Protein AF-A0AAV5T2A0-F1 (afdb_monomer_lite)

Structure (mmCIF, N/CA/C/O backbone):
data_AF-A0AAV5T2A0-F1
#
_entry.id   AF-A0AAV5T2A0-F1
#
loop_
_atom_site.group_PDB
_atom_site.id
_atom_site.type_symbol
_atom_site.label_atom_id
_atom_site.label_alt_id
_atom_site.label_comp_id
_atom_site.label_asym_id
_atom_site.label_entity_id
_atom_site.label_seq_id
_atom_site.pdbx_PDB_ins_code
_atom_site.Cartn_x
_atom_site.Cartn_y
_atom_site.Cartn_z
_atom_site.occupancy
_atom_site.B_iso_or_equiv
_atom_site.auth_seq_id
_atom_site.auth_comp_id
_atom_site.auth_asym_id
_atom_site.auth_atom_id
_atom_site.pdbx_PDB_model_num
ATOM 1 N N . ARG A 1 1 ? -13.290 -14.971 9.684 1.00 63.28 1 ARG A N 1
ATOM 2 C CA . ARG A 1 1 ? -14.055 -14.615 10.932 1.00 63.28 1 ARG A CA 1
ATOM 3 C C . ARG A 1 1 ? -14.561 -13.155 10.960 1.00 63.28 1 ARG A C 1
ATOM 5 O O . ARG A 1 1 ? -15.690 -12.940 11.384 1.00 63.28 1 ARG A O 1
ATOM 12 N N . CYS A 1 2 ? -13.788 -12.182 10.457 1.00 71.12 2 CYS A N 1
ATOM 13 C CA . CYS A 1 2 ? -14.145 -10.752 10.415 1.00 71.12 2 CYS A CA 1
ATOM 14 C C . CYS A 1 2 ? -15.453 -10.436 9.672 1.00 71.12 2 CYS A C 1
ATOM 16 O O . CYS A 1 2 ? -16.306 -9.746 10.216 1.00 71.12 2 CYS A O 1
ATOM 18 N N . LEU A 1 3 ? -15.672 -11.032 8.495 1.00 68.56 3 LEU A N 1
ATOM 19 C CA . LEU A 1 3 ? -16.930 -10.904 7.742 1.00 68.56 3 LEU A CA 1
ATOM 20 C C . LEU A 1 3 ? -18.170 -11.372 8.524 1.00 68.56 3 LEU A C 1
ATOM 22 O O . LEU A 1 3 ? -19.243 -10.811 8.360 1.00 68.56 3 LEU A O 1
ATOM 26 N N . LYS A 1 4 ? -18.022 -12.382 9.396 1.00 67.88 4 LYS A N 1
ATOM 27 C CA . LYS A 1 4 ? -19.112 -12.883 10.255 1.00 67.88 4 LYS A CA 1
ATOM 28 C C . LYS A 1 4 ? -19.265 -12.063 11.540 1.00 67.88 4 LYS A C 1
ATOM 30 O O . LYS A 1 4 ? -20.368 -11.953 12.063 1.00 67.88 4 LYS A O 1
ATOM 35 N N . ALA A 1 5 ? -18.166 -11.520 12.068 1.00 63.09 5 ALA A N 1
ATOM 36 C CA . ALA A 1 5 ? -18.168 -10.659 13.253 1.00 63.09 5 ALA A CA 1
ATOM 37 C C . ALA A 1 5 ? -18.774 -9.275 12.950 1.00 63.09 5 ALA A C 1
ATOM 39 O O . ALA A 1 5 ? -19.475 -8.697 13.782 1.00 63.09 5 ALA A O 1
ATOM 40 N N . PHE A 1 6 ? -18.568 -8.778 11.729 1.00 67.44 6 PHE A N 1
ATOM 41 C CA . PHE A 1 6 ? -18.987 -7.457 11.275 1.00 67.44 6 PHE A CA 1
ATOM 42 C C . PHE A 1 6 ? -19.915 -7.544 10.058 1.00 67.44 6 PHE A C 1
ATOM 44 O O . PHE A 1 6 ? -19.643 -6.959 9.015 1.00 67.44 6 PHE A O 1
ATOM 51 N N . ASP A 1 7 ? -21.062 -8.209 10.226 1.00 61.12 7 ASP A N 1
ATOM 52 C CA . ASP A 1 7 ? -22.170 -8.239 9.244 1.00 61.12 7 ASP A CA 1
ATOM 53 C C . ASP A 1 7 ? -22.645 -6.825 8.825 1.00 61.12 7 ASP A C 1
ATOM 55 O O . ASP A 1 7 ? -23.331 -6.643 7.824 1.00 61.12 7 ASP A O 1
ATOM 59 N N . MET A 1 8 ? -22.282 -5.798 9.606 1.00 61.59 8 MET A N 1
ATOM 60 C CA . MET A 1 8 ? -22.472 -4.383 9.298 1.00 61.59 8 MET A CA 1
ATOM 61 C C . MET A 1 8 ? -21.199 -3.623 9.687 1.00 61.59 8 MET A C 1
ATOM 63 O O . MET A 1 8 ? -20.799 -3.670 10.853 1.00 61.59 8 MET A O 1
ATOM 67 N N . LYS A 1 9 ? -20.592 -2.883 8.746 1.00 63.84 9 LYS A N 1
ATOM 68 C CA . LYS A 1 9 ? -19.383 -2.057 8.980 1.00 63.84 9 LYS A CA 1
ATOM 69 C C . LYS A 1 9 ? -19.505 -1.119 10.189 1.00 63.84 9 LYS A C 1
ATOM 71 O O . LYS A 1 9 ? -18.513 -0.807 10.834 1.00 63.84 9 LYS A O 1
ATOM 76 N N . GLU A 1 10 ? -20.721 -0.700 10.527 1.00 69.94 10 GLU A N 1
ATOM 77 C CA . GLU A 1 10 ? -21.036 0.153 11.681 1.00 69.94 10 GLU A CA 1
ATOM 78 C C . GLU A 1 10 ? -20.643 -0.486 13.024 1.00 69.94 10 GLU A C 1
ATOM 80 O O . GLU A 1 10 ? -20.249 0.215 13.956 1.00 69.94 10 GLU A O 1
ATOM 85 N N . LYS A 1 11 ? -20.657 -1.824 13.112 1.00 76.00 11 LYS A N 1
ATOM 86 C CA . LYS A 1 11 ? -20.270 -2.563 14.323 1.00 76.00 11 LYS A CA 1
ATOM 87 C C . LYS A 1 11 ? -18.775 -2.474 14.632 1.00 76.00 11 LYS A C 1
ATOM 89 O O . LYS A 1 11 ? -18.401 -2.692 15.783 1.00 76.00 11 LYS A O 1
ATOM 94 N N . CYS A 1 12 ? -17.936 -2.117 13.655 1.00 76.81 12 CYS A N 1
ATOM 95 C CA . CYS A 1 12 ? -16.495 -1.927 13.847 1.00 76.81 12 CYS A CA 1
ATOM 96 C C . CYS A 1 12 ? -16.163 -0.829 14.863 1.00 76.81 12 CYS A C 1
ATOM 98 O O . CYS A 1 12 ? -15.121 -0.884 15.509 1.00 76.81 12 CYS A O 1
ATOM 100 N N . TRP A 1 13 ? -17.058 0.145 15.040 1.00 78.00 13 TRP A N 1
ATOM 101 C CA . TRP A 1 13 ? -16.818 1.330 15.867 1.00 78.00 13 TRP A CA 1
ATOM 102 C C . TRP A 1 13 ? -17.483 1.260 17.249 1.00 78.00 13 TRP A C 1
ATOM 104 O O . TRP A 1 13 ? -17.391 2.207 18.031 1.00 78.00 13 TRP A O 1
ATOM 114 N N . LEU A 1 14 ? -18.130 0.137 17.581 1.00 82.44 14 LEU A N 1
ATOM 115 C CA . LEU A 1 14 ? -18.684 -0.098 18.914 1.00 82.44 14 LEU A CA 1
ATOM 116 C C . LEU A 1 14 ? -17.559 -0.393 19.915 1.00 82.44 14 LEU A C 1
ATOM 118 O O . LEU A 1 14 ? -16.647 -1.171 19.638 1.00 82.44 14 LEU A O 1
ATOM 122 N N . LEU A 1 15 ? -17.637 0.205 21.109 1.00 77.38 15 LEU A N 1
ATOM 123 C CA . LEU A 1 15 ? -16.607 0.078 22.150 1.00 77.38 15 LEU A CA 1
ATOM 124 C C . LEU A 1 15 ? -16.329 -1.379 22.549 1.00 77.38 15 LEU A C 1
ATOM 126 O O . LEU A 1 15 ? -15.177 -1.729 22.807 1.00 77.38 15 LEU A O 1
ATOM 130 N N . GLU A 1 16 ? -17.362 -2.218 22.560 1.00 82.44 16 GLU A N 1
ATOM 131 C CA . GLU A 1 16 ? -17.276 -3.659 22.823 1.00 82.44 16 GLU A CA 1
ATOM 132 C C . GLU A 1 16 ? -16.479 -4.433 21.761 1.00 82.44 16 GLU A C 1
ATOM 134 O O . GLU A 1 16 ? -15.820 -5.416 22.092 1.00 82.44 16 GLU A O 1
ATOM 139 N N . ASN A 1 17 ? -16.433 -3.932 20.522 1.00 74.00 17 ASN A N 1
ATOM 140 C CA . ASN A 1 17 ? -15.745 -4.567 19.396 1.00 74.00 17 ASN A CA 1
ATOM 141 C C . ASN A 1 17 ? -14.346 -3.993 19.136 1.00 74.00 17 ASN A C 1
ATOM 143 O O . ASN A 1 17 ? -13.678 -4.399 18.188 1.00 74.00 17 ASN A O 1
ATOM 147 N N . ARG A 1 18 ? -13.857 -3.076 19.986 1.00 75.38 18 ARG A N 1
ATOM 148 C CA . ARG A 1 18 ? -12.572 -2.375 19.799 1.00 75.38 18 ARG A CA 1
ATOM 149 C C . ARG A 1 18 ? -11.383 -3.323 19.590 1.00 75.38 18 ARG A C 1
ATOM 151 O O . ARG A 1 18 ? -10.478 -3.003 18.828 1.00 75.38 18 ARG A O 1
ATOM 158 N N . LYS A 1 19 ? -11.357 -4.471 20.276 1.00 74.38 19 LYS A N 1
ATOM 159 C CA . LYS A 1 19 ? -10.283 -5.469 20.112 1.00 74.38 19 LYS A CA 1
ATOM 160 C C . LYS A 1 19 ? -10.355 -6.160 18.750 1.00 74.38 19 LYS A C 1
ATOM 162 O O . LYS A 1 19 ? -9.338 -6.288 18.086 1.00 74.38 19 LYS A O 1
ATOM 167 N N . GLU A 1 20 ? -11.554 -6.540 18.327 1.00 72.75 20 GLU A N 1
ATOM 168 C CA . GLU A 1 20 ? -11.795 -7.244 17.064 1.00 72.75 20 GLU A CA 1
ATOM 169 C C . GLU A 1 20 ? -11.632 -6.305 15.853 1.00 72.75 20 GLU A C 1
ATOM 171 O O . GLU A 1 20 ? -11.133 -6.718 14.814 1.00 72.75 20 GLU A O 1
ATOM 176 N N . MET A 1 21 ? -11.911 -5.004 16.015 1.00 73.38 21 MET A N 1
ATOM 177 C CA . MET A 1 21 ? -11.602 -3.957 15.028 1.00 73.38 21 MET A CA 1
ATOM 178 C C . MET A 1 21 ? -10.105 -3.911 14.676 1.00 73.38 21 MET A C 1
ATOM 180 O O . MET A 1 21 ? -9.751 -3.795 13.506 1.00 73.38 21 MET A O 1
ATOM 184 N N . LEU A 1 22 ? -9.215 -4.036 15.671 1.00 69.81 22 LEU A N 1
ATOM 185 C CA . LEU A 1 22 ? -7.760 -4.038 15.450 1.00 69.81 22 LEU A CA 1
ATOM 186 C C . LEU A 1 22 ? -7.282 -5.281 14.681 1.00 69.81 22 LEU A C 1
ATOM 188 O O . LEU A 1 22 ? -6.238 -5.237 14.024 1.00 69.81 22 LEU A O 1
ATOM 192 N N . GLU A 1 23 ? -8.050 -6.370 14.742 1.00 74.56 23 GLU A N 1
ATOM 193 C CA . GLU A 1 23 ? -7.794 -7.621 14.026 1.00 74.56 23 GLU A CA 1
ATOM 194 C C . GLU A 1 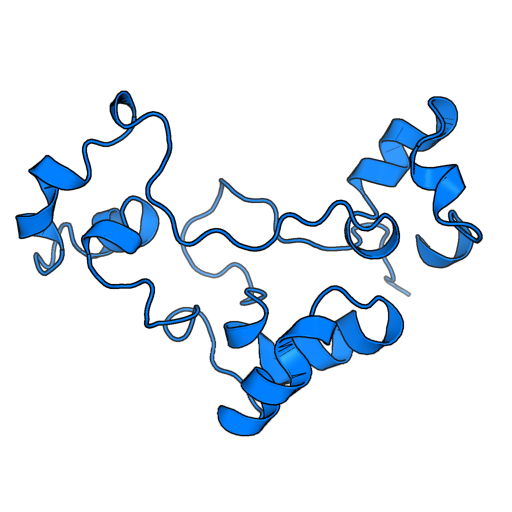23 ? -8.486 -7.686 12.654 1.00 74.56 23 GLU A C 1
ATOM 196 O O . GLU A 1 23 ? -8.162 -8.575 11.875 1.00 74.56 23 GLU A O 1
ATOM 201 N N . CYS A 1 24 ? -9.403 -6.771 12.327 1.00 78.75 24 CYS A N 1
ATOM 202 C CA . CYS A 1 24 ? -10.248 -6.819 11.126 1.00 78.75 24 CYS A CA 1
ATOM 203 C C . CYS A 1 24 ? -10.142 -5.535 10.288 1.00 78.75 24 CYS A C 1
ATOM 205 O O . CYS A 1 24 ? -11.148 -4.940 9.897 1.00 78.75 24 CYS A O 1
ATOM 207 N N . GLN A 1 25 ? -8.913 -5.076 10.049 1.00 78.56 25 GLN A N 1
ATOM 208 C CA . GLN A 1 25 ? -8.633 -3.754 9.483 1.00 78.56 25 GLN A CA 1
ATOM 209 C C . GLN A 1 25 ? -9.172 -3.572 8.057 1.00 78.56 25 GLN A C 1
ATOM 211 O O . GLN A 1 25 ? -9.609 -2.475 7.702 1.00 78.56 25 GLN A O 1
ATOM 216 N N . VAL A 1 26 ? -9.185 -4.637 7.247 1.00 75.81 26 VAL A N 1
ATOM 217 C CA . VAL A 1 26 ? -9.725 -4.612 5.880 1.00 75.81 26 VAL A CA 1
ATOM 218 C C . VAL A 1 26 ? -11.242 -4.534 5.946 1.00 75.81 26 VAL A C 1
ATOM 220 O O . VAL A 1 26 ? -11.849 -3.632 5.367 1.00 75.81 26 VAL A O 1
ATOM 223 N N . THR A 1 27 ? -11.848 -5.448 6.709 1.00 79.38 27 THR A N 1
ATOM 224 C CA . THR A 1 27 ? -13.302 -5.509 6.903 1.00 79.38 27 THR A CA 1
ATOM 225 C C . THR A 1 27 ? -13.847 -4.186 7.456 1.00 79.38 27 THR A C 1
ATOM 227 O O . THR A 1 27 ? -14.856 -3.668 6.971 1.00 79.38 27 THR A O 1
ATOM 230 N N . CYS A 1 28 ? -13.145 -3.592 8.420 1.00 78.19 28 CYS A N 1
ATOM 231 C CA . CYS A 1 28 ? -13.531 -2.343 9.066 1.00 78.19 28 CYS A CA 1
ATOM 232 C C . CYS A 1 28 ? -13.108 -1.078 8.310 1.00 78.19 28 CYS A C 1
ATOM 234 O O . CYS A 1 28 ? -13.454 0.024 8.735 1.00 78.19 28 CYS A O 1
ATOM 236 N N . GLY A 1 29 ? -12.402 -1.208 7.180 1.00 75.75 29 GLY A N 1
ATOM 237 C CA . GLY A 1 29 ? -11.960 -0.068 6.375 1.00 75.75 29 GLY A CA 1
ATOM 238 C C . GLY A 1 29 ? -10.998 0.863 7.115 1.00 75.75 29 GLY A C 1
ATOM 239 O O . GLY A 1 29 ? -10.945 2.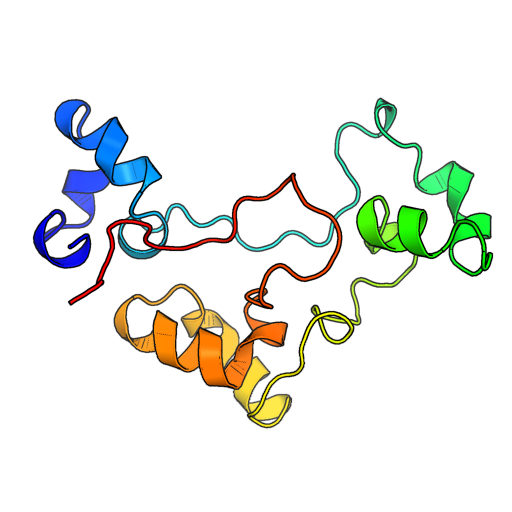049 6.807 1.00 75.75 29 GLY A O 1
ATOM 240 N N . THR A 1 30 ? -10.265 0.340 8.098 1.00 74.94 30 THR A N 1
ATOM 241 C CA . THR A 1 30 ? -9.280 1.091 8.890 1.00 74.94 30 THR A CA 1
ATOM 242 C C . THR A 1 30 ? -7.866 0.920 8.354 1.00 74.94 30 THR A C 1
ATOM 244 O O . THR A 1 30 ? -6.911 1.333 9.003 1.00 74.94 30 THR A O 1
ATOM 247 N N . CYS A 1 31 ? -7.715 0.269 7.200 1.00 68.50 31 CYS A N 1
ATOM 248 C CA . CYS A 1 31 ? -6.442 0.218 6.510 1.00 68.50 31 CYS A CA 1
ATOM 249 C C . CYS A 1 31 ? -6.051 1.618 6.051 1.00 68.50 31 CYS A C 1
ATOM 251 O O . CYS A 1 31 ? -6.726 2.209 5.204 1.00 68.50 31 CYS A O 1
ATOM 253 N N . ASP A 1 32 ? -4.930 2.110 6.569 1.00 59.28 32 ASP A N 1
ATOM 254 C CA . ASP A 1 32 ? -4.292 3.289 6.009 1.00 59.28 32 ASP A CA 1
ATOM 255 C C . ASP A 1 32 ? -3.912 3.016 4.551 1.00 59.28 32 ASP A C 1
ATOM 257 O O . ASP A 1 32 ? -3.436 1.933 4.187 1.00 59.28 32 ASP A O 1
ATOM 261 N N . ASN A 1 33 ? -4.131 4.014 3.695 1.00 50.22 33 ASN A N 1
ATOM 262 C CA . ASN A 1 33 ? -3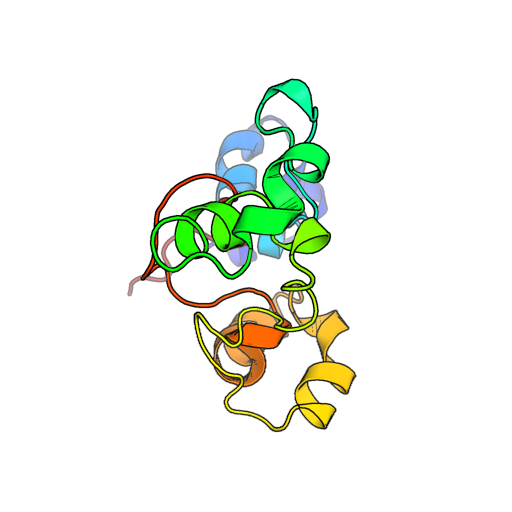.559 3.984 2.361 1.00 50.22 33 ASN A CA 1
ATOM 263 C C . ASN A 1 33 ? -2.043 4.064 2.539 1.00 50.22 33 ASN A C 1
ATOM 265 O O . ASN A 1 33 ? -1.559 4.979 3.207 1.00 50.22 33 ASN A O 1
ATOM 269 N N . PHE A 1 34 ? -1.304 3.104 1.985 1.00 50.75 34 PHE A N 1
ATOM 270 C CA . PHE A 1 34 ? 0.150 3.125 2.057 1.00 50.75 34 PHE A CA 1
ATOM 271 C C . PHE A 1 34 ? 0.667 4.504 1.652 1.00 50.75 34 PHE A C 1
ATOM 273 O O . PHE A 1 34 ? 0.371 5.020 0.572 1.00 50.75 34 PHE A O 1
ATOM 280 N N . SER A 1 35 ? 1.428 5.092 2.561 1.00 50.88 35 SER A N 1
ATOM 281 C CA . SER A 1 35 ? 2.037 6.387 2.380 1.00 50.88 35 SER A CA 1
ATOM 282 C C . SER A 1 35 ? 3.524 6.151 2.170 1.00 50.88 35 SER A C 1
ATOM 284 O O . SER A 1 35 ? 4.252 5.908 3.132 1.00 50.88 35 SER A O 1
ATOM 286 N N . CYS A 1 36 ? 3.980 6.172 0.912 1.00 58.66 36 CYS A N 1
ATOM 287 C CA . CYS A 1 36 ? 5.411 6.238 0.620 1.00 58.66 36 CYS A CA 1
ATOM 288 C C . CYS A 1 36 ? 5.909 7.635 0.983 1.00 58.66 36 CYS A C 1
ATOM 290 O O . CYS A 1 36 ? 5.988 8.539 0.152 1.00 58.66 36 CYS A O 1
ATOM 292 N N . GLN A 1 37 ? 6.148 7.826 2.270 1.00 64.62 37 GLN A N 1
ATOM 293 C CA . GLN A 1 37 ? 6.634 9.057 2.855 1.00 64.62 37 GLN A CA 1
ATOM 294 C C . GLN A 1 37 ? 7.846 8.727 3.716 1.00 64.62 37 GLN A C 1
ATOM 296 O O . GLN A 1 37 ? 8.021 7.605 4.194 1.00 64.62 37 GLN A O 1
ATOM 301 N N . ASN A 1 38 ? 8.701 9.721 3.910 1.00 65.88 38 ASN A N 1
ATOM 302 C CA . ASN A 1 38 ? 9.704 9.642 4.958 1.00 65.88 38 ASN A CA 1
ATOM 303 C C . ASN A 1 38 ? 9.010 9.584 6.336 1.00 65.88 38 ASN A C 1
ATOM 305 O O . ASN A 1 38 ? 7.888 10.080 6.477 1.00 65.88 38 ASN A O 1
ATOM 309 N N . PRO A 1 39 ? 9.663 9.023 7.365 1.00 65.06 39 PRO A N 1
ATOM 310 C CA . PRO A 1 39 ? 9.178 9.050 8.729 1.00 65.06 39 PRO A CA 1
ATOM 311 C C . PRO A 1 39 ? 8.943 10.495 9.158 1.00 65.06 39 PRO A C 1
ATOM 313 O O . PRO A 1 39 ? 9.790 11.370 8.975 1.00 65.06 39 PRO A O 1
ATOM 316 N N . PHE A 1 40 ? 7.779 10.719 9.753 1.00 54.69 40 PHE A N 1
ATOM 317 C CA . PHE A 1 40 ? 7.416 11.980 10.370 1.00 54.69 40 PHE A CA 1
ATOM 318 C C . PHE A 1 40 ? 7.205 11.747 11.870 1.00 54.69 40 PHE A C 1
ATOM 320 O O . PHE A 1 40 ? 6.521 10.787 12.237 1.00 54.69 40 PHE A O 1
ATOM 327 N N . PRO A 1 41 ? 7.735 12.609 12.751 1.00 56.88 41 PRO A N 1
ATOM 328 C CA . PRO A 1 41 ? 8.518 13.820 12.461 1.00 56.88 41 PRO A CA 1
ATOM 329 C C . PRO A 1 41 ? 9.969 13.559 11.983 1.00 56.88 41 PRO A C 1
ATOM 331 O O . PRO A 1 41 ? 10.587 12.560 12.347 1.00 56.88 41 PRO A O 1
ATOM 334 N N . GLU A 1 42 ? 10.536 14.483 11.187 1.00 59.38 42 GLU A N 1
ATOM 335 C CA . GLU A 1 42 ? 11.889 14.379 10.576 1.00 59.38 42 GLU A CA 1
ATOM 336 C C . GLU A 1 42 ? 13.050 14.283 11.584 1.00 59.38 42 GLU A C 1
ATOM 338 O O . GLU A 1 42 ? 14.182 13.960 11.226 1.00 59.38 42 GLU A O 1
ATOM 343 N N . ASN A 1 43 ? 12.803 14.560 12.863 1.00 62.09 43 ASN A N 1
ATOM 344 C CA . ASN A 1 43 ? 13.817 14.450 13.909 1.00 62.09 43 ASN A CA 1
ATOM 345 C C . ASN A 1 43 ? 14.135 12.993 14.298 1.00 62.09 43 ASN A C 1
ATOM 347 O O . ASN A 1 43 ? 15.088 12.776 15.042 1.00 62.09 43 ASN A O 1
ATOM 351 N N . VAL A 1 44 ? 13.368 12.008 13.811 1.00 73.88 44 VAL A N 1
ATOM 352 C CA . VAL A 1 44 ? 13.678 10.577 13.981 1.00 73.88 44 VAL A CA 1
ATOM 353 C C . VAL A 1 44 ? 14.760 10.135 12.990 1.00 73.88 44 VAL A C 1
ATOM 355 O O . VAL A 1 44 ? 15.707 9.455 13.377 1.00 73.88 44 VAL A O 1
ATOM 358 N N . VAL A 1 45 ? 14.648 10.552 11.724 1.00 79.06 45 VAL A N 1
ATOM 359 C CA . VAL A 1 45 ? 15.657 10.354 10.673 1.00 79.06 45 VAL A CA 1
ATOM 360 C C . VAL A 1 45 ? 15.618 11.563 9.743 1.00 79.06 45 VAL A C 1
ATOM 362 O O . VAL A 1 45 ? 14.624 11.790 9.055 1.00 79.06 45 VAL A O 1
ATOM 365 N N . ASN A 1 46 ? 16.715 12.323 9.687 1.00 87.38 46 ASN A N 1
ATOM 366 C CA . ASN A 1 46 ? 16.825 13.480 8.801 1.00 87.38 46 ASN A CA 1
ATOM 367 C C . ASN A 1 46 ? 17.144 13.018 7.372 1.00 87.38 46 ASN A C 1
ATOM 369 O O . ASN A 1 46 ? 18.291 13.050 6.919 1.00 87.38 46 ASN A O 1
ATOM 373 N N . CYS A 1 47 ? 16.109 12.546 6.678 1.00 86.00 47 CYS A N 1
ATOM 374 C CA . CYS A 1 47 ? 16.224 11.992 5.335 1.00 86.00 47 CYS A CA 1
ATOM 375 C C . CYS A 1 47 ? 16.844 12.978 4.344 1.00 86.00 47 CYS A C 1
ATOM 377 O O . CYS A 1 47 ? 17.695 12.584 3.551 1.00 86.00 47 CYS A O 1
ATOM 379 N N . THR A 1 48 ? 16.500 14.264 4.447 1.00 89.00 48 THR A N 1
ATOM 380 C CA . THR A 1 48 ? 17.048 15.342 3.612 1.00 89.00 48 THR A CA 1
ATOM 381 C C . THR A 1 48 ? 18.572 15.427 3.706 1.00 89.00 48 THR A C 1
ATOM 383 O O . THR A 1 48 ? 19.250 15.536 2.689 1.00 89.00 48 THR A O 1
ATOM 386 N N . SER A 1 49 ? 19.137 15.314 4.911 1.00 89.81 49 SER A N 1
ATOM 387 C CA . SER A 1 49 ? 20.593 15.383 5.109 1.00 89.81 49 SER A CA 1
ATOM 388 C C . SER A 1 49 ? 21.313 14.106 4.670 1.00 89.81 49 SER A C 1
ATOM 390 O O . SER A 1 49 ? 22.483 14.146 4.298 1.00 89.81 49 SER A O 1
ATOM 392 N N . LEU A 1 50 ? 20.617 12.969 4.708 1.00 91.31 50 LEU A N 1
ATOM 393 C CA . LEU A 1 50 ? 21.163 11.665 4.340 1.00 91.31 50 LEU A CA 1
ATOM 394 C C . LEU A 1 50 ? 20.974 11.318 2.856 1.00 91.31 50 LEU A C 1
ATOM 396 O O . LEU A 1 50 ? 21.442 10.270 2.428 1.00 91.31 50 LEU A O 1
ATOM 400 N N . GLN A 1 51 ? 20.356 12.183 2.048 1.00 91.75 51 GLN A N 1
ATOM 401 C CA . GLN A 1 51 ? 20.106 11.938 0.622 1.00 91.75 51 GLN A CA 1
ATOM 402 C C . GLN A 1 51 ? 21.327 11.429 -0.182 1.00 91.75 51 GLN A C 1
ATOM 404 O O . GLN A 1 51 ? 21.151 10.518 -0.990 1.00 91.75 51 GLN A O 1
ATOM 409 N N . PRO A 1 52 ? 22.574 11.903 0.030 1.00 94.00 52 PRO A N 1
ATOM 410 C CA . PRO A 1 52 ? 23.735 11.364 -0.690 1.00 94.00 52 PRO A CA 1
ATOM 411 C C . PRO A 1 52 ? 24.007 9.874 -0.425 1.00 94.00 52 PRO A C 1
ATOM 413 O O . PRO A 1 52 ? 24.705 9.226 -1.194 1.00 94.00 52 PRO A O 1
ATOM 416 N N . GLN A 1 53 ? 23.455 9.324 0.658 1.00 93.12 53 GLN A N 1
ATOM 417 C CA . GLN A 1 53 ? 23.634 7.935 1.078 1.00 93.12 53 GLN A CA 1
ATOM 418 C C . GLN A 1 53 ? 22.664 6.966 0.380 1.00 93.12 53 GLN A C 1
ATOM 420 O O . GLN A 1 53 ? 22.738 5.757 0.587 1.00 93.12 53 GLN A O 1
ATOM 425 N N . CYS A 1 54 ? 21.746 7.469 -0.453 1.00 87.00 54 CYS A N 1
ATOM 426 C CA . CYS A 1 54 ? 20.745 6.653 -1.146 1.00 87.00 54 CYS A CA 1
ATOM 427 C C . CYS A 1 54 ? 21.344 5.605 -2.104 1.00 87.00 54 CYS A C 1
ATOM 429 O O . CYS A 1 54 ? 20.702 4.579 -2.352 1.00 87.00 54 CYS A O 1
ATOM 431 N N . ASP A 1 55 ? 22.554 5.852 -2.616 1.00 85.44 55 ASP A N 1
ATOM 432 C CA . ASP A 1 55 ? 23.292 4.952 -3.514 1.00 85.44 55 ASP A CA 1
ATOM 433 C C . ASP A 1 55 ? 24.560 4.366 -2.866 1.00 85.44 55 ASP A C 1
ATOM 435 O O . ASP A 1 55 ? 25.272 3.580 -3.492 1.00 85.44 55 ASP A O 1
ATOM 439 N N . ASP A 1 56 ? 24.839 4.705 -1.602 1.00 90.25 56 ASP A N 1
ATOM 440 C CA . ASP A 1 56 ? 25.970 4.134 -0.872 1.00 90.25 56 ASP A CA 1
ATOM 441 C C . ASP A 1 56 ? 25.712 2.638 -0.591 1.00 90.25 56 ASP A C 1
ATOM 443 O O . ASP A 1 56 ? 24.662 2.287 -0.049 1.00 90.25 56 ASP A O 1
ATOM 447 N N . PRO A 1 57 ? 26.624 1.709 -0.916 1.00 83.56 57 PRO A N 1
ATOM 448 C CA . PRO A 1 57 ? 26.383 0.278 -0.714 1.00 83.56 57 PRO A CA 1
ATOM 449 C C . PRO A 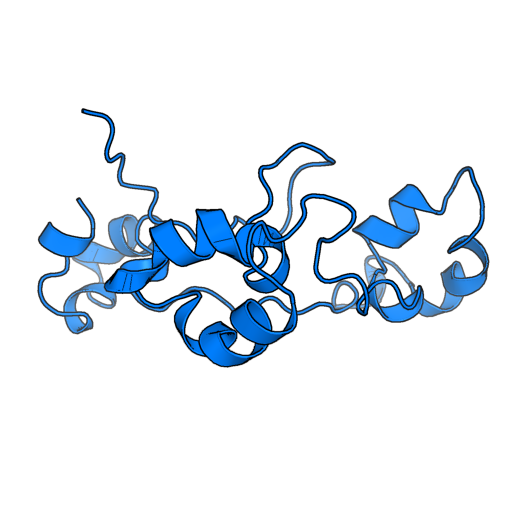1 57 ? 26.154 -0.123 0.749 1.00 83.56 57 PRO A C 1
ATOM 451 O O . PRO A 1 57 ? 25.453 -1.097 1.013 1.00 83.56 57 PRO A O 1
ATOM 454 N N . SER A 1 58 ? 26.721 0.626 1.695 1.00 88.12 58 SER A N 1
ATOM 455 C CA . SER A 1 58 ? 26.622 0.357 3.132 1.00 88.12 58 SER A CA 1
ATOM 456 C C . SER A 1 58 ? 25.360 0.966 3.743 1.00 88.12 58 SER A C 1
ATOM 458 O O . SER A 1 58 ? 24.862 0.463 4.748 1.00 88.12 58 SER A O 1
ATOM 460 N N . PHE A 1 59 ? 24.834 2.039 3.146 1.00 82.06 59 PHE A N 1
ATOM 461 C CA . PHE A 1 59 ? 23.705 2.802 3.685 1.00 82.06 59 PHE A CA 1
ATOM 462 C C . PHE A 1 59 ? 22.418 2.725 2.861 1.00 82.06 59 PHE A C 1
ATOM 464 O O . PHE A 1 59 ? 21.339 2.991 3.387 1.00 82.06 59 PHE A O 1
ATOM 471 N N . SER A 1 60 ? 22.491 2.341 1.591 1.00 78.00 60 SER A N 1
ATOM 472 C CA . SER A 1 60 ? 21.352 2.349 0.669 1.00 78.00 60 SER A CA 1
ATOM 473 C C . SER A 1 60 ? 20.197 1.477 1.154 1.00 78.00 60 SER A C 1
ATOM 475 O O . SER A 1 60 ? 19.046 1.818 0.905 1.00 78.00 60 SER A O 1
ATOM 477 N N . GLN A 1 61 ? 20.463 0.388 1.883 1.00 72.69 61 GLN A N 1
ATOM 478 C CA . GLN A 1 61 ? 19.407 -0.418 2.498 1.00 72.69 61 GLN A CA 1
ATOM 479 C C . GLN A 1 61 ? 18.681 0.343 3.617 1.00 72.69 61 GLN A C 1
ATOM 481 O O . GLN A 1 61 ? 17.458 0.448 3.586 1.00 72.69 61 GLN A O 1
ATOM 486 N N . PHE A 1 62 ? 19.424 0.950 4.545 1.00 81.12 62 PHE A N 1
ATOM 487 C CA . PHE A 1 62 ? 18.851 1.801 5.591 1.00 81.12 62 PHE A CA 1
ATOM 488 C C . PHE A 1 62 ? 18.046 2.961 4.990 1.00 81.12 62 PHE A C 1
ATOM 490 O O . PHE A 1 62 ? 16.926 3.246 5.410 1.00 81.12 62 PHE A O 1
ATOM 497 N N . MET A 1 63 ? 18.597 3.599 3.960 1.00 84.44 63 MET A N 1
ATOM 498 C CA . MET A 1 63 ? 17.967 4.717 3.271 1.00 84.44 63 MET A CA 1
ATOM 499 C C . MET A 1 63 ? 16.702 4.309 2.509 1.00 84.44 63 MET A C 1
ATOM 501 O O . MET A 1 63 ? 15.744 5.074 2.479 1.00 84.44 63 MET A O 1
ATOM 505 N N . LYS A 1 64 ? 16.646 3.096 1.951 1.00 72.56 64 LYS A N 1
ATOM 506 C CA . LYS A 1 64 ? 15.420 2.540 1.354 1.00 72.56 64 LYS A CA 1
ATOM 507 C C . LYS A 1 64 ? 14.331 2.318 2.399 1.00 72.56 64 LYS A C 1
ATOM 509 O O . LYS A 1 64 ? 13.185 2.670 2.156 1.00 72.56 64 LYS A O 1
ATOM 514 N N . GLU A 1 65 ? 14.685 1.764 3.555 1.00 71.75 65 GLU A N 1
ATOM 515 C CA . GLU A 1 65 ? 13.722 1.451 4.616 1.00 71.75 65 GLU A CA 1
ATOM 516 C C . GLU A 1 65 ? 13.205 2.704 5.329 1.00 71.75 65 GLU A C 1
ATOM 518 O O . GLU A 1 65 ? 12.033 2.778 5.698 1.00 71.75 65 GLU A O 1
ATOM 523 N N . LYS A 1 66 ? 14.083 3.684 5.564 1.00 75.06 66 LYS A N 1
ATOM 524 C CA . LYS A 1 66 ? 13.769 4.862 6.379 1.00 75.06 66 LYS A CA 1
ATOM 525 C C . LYS A 1 66 ? 13.553 6.130 5.579 1.00 75.06 66 LYS A C 1
ATOM 527 O O . LYS A 1 66 ? 12.992 7.050 6.136 1.00 75.06 66 LYS A O 1
ATOM 532 N N . CYS A 1 67 ? 13.969 6.222 4.323 1.00 83.19 67 CYS A N 1
ATOM 533 C CA . CYS A 1 67 ? 13.848 7.445 3.527 1.00 83.19 67 CYS A CA 1
ATOM 534 C C . CYS A 1 67 ? 13.442 7.166 2.066 1.00 83.19 67 CYS A C 1
ATOM 536 O O . CYS A 1 67 ? 14.059 7.714 1.142 1.00 83.19 67 CYS A O 1
ATOM 538 N N . PRO A 1 68 ? 12.420 6.319 1.818 1.00 75.00 68 PRO A N 1
ATOM 539 C CA . PRO A 1 68 ? 12.087 5.866 0.467 1.00 75.00 68 PRO A CA 1
ATOM 540 C C . PRO A 1 68 ? 11.686 7.024 -0.455 1.00 75.00 68 PRO A C 1
ATOM 542 O O . PRO A 1 68 ? 12.020 7.005 -1.641 1.00 75.00 68 PRO A O 1
ATOM 545 N N . TYR A 1 69 ? 11.046 8.065 0.090 1.00 77.31 69 TYR A N 1
ATOM 546 C CA . TYR A 1 69 ? 10.668 9.258 -0.665 1.00 77.31 69 TYR A CA 1
ATOM 547 C C . TYR A 1 69 ? 11.884 10.100 -1.050 1.00 77.31 69 TYR A C 1
ATOM 549 O O . TYR A 1 69 ? 12.071 10.392 -2.230 1.00 77.31 69 TYR A O 1
ATOM 557 N N . THR A 1 70 ? 12.762 10.431 -0.094 1.00 84.38 70 THR A N 1
ATOM 558 C CA . THR A 1 70 ? 13.978 11.212 -0.396 1.00 84.38 70 THR A CA 1
ATOM 559 C C . THR A 1 70 ? 14.898 10.505 -1.388 1.00 84.38 70 THR A C 1
ATOM 561 O O . THR A 1 70 ? 15.522 11.162 -2.216 1.00 84.38 70 THR A O 1
ATOM 564 N N . CYS A 1 71 ? 14.966 9.175 -1.343 1.00 82.25 71 CYS A N 1
ATOM 565 C CA . CYS A 1 71 ? 15.795 8.404 -2.266 1.00 82.25 71 CYS A CA 1
ATOM 566 C C . CYS A 1 71 ? 15.152 8.131 -3.629 1.00 82.25 71 CYS A C 1
ATOM 568 O O . CYS A 1 71 ? 15.718 7.366 -4.410 1.00 82.25 71 CYS A O 1
ATOM 570 N N . GLY A 1 72 ? 13.971 8.695 -3.915 1.00 72.12 72 GLY A N 1
ATOM 571 C CA . GLY A 1 72 ? 13.258 8.446 -5.171 1.00 72.12 72 GLY A CA 1
ATOM 572 C C . GLY A 1 72 ? 12.876 6.975 -5.360 1.00 72.12 72 GLY A C 1
ATOM 573 O O . GLY A 1 72 ? 12.698 6.517 -6.482 1.00 72.12 72 GLY A O 1
ATOM 574 N N . ARG A 1 73 ? 12.772 6.212 -4.266 1.00 67.69 73 ARG A N 1
ATOM 575 C CA . ARG A 1 73 ? 12.412 4.785 -4.270 1.00 67.69 73 ARG A CA 1
ATOM 576 C C . ARG A 1 73 ? 10.904 4.572 -4.124 1.00 67.69 73 ARG A C 1
ATOM 578 O O . ARG A 1 73 ? 10.457 3.438 -4.037 1.00 67.69 73 ARG A O 1
ATOM 585 N N . CYS A 1 74 ? 10.120 5.652 -4.132 1.00 61.97 74 CYS A N 1
ATOM 586 C CA . CYS A 1 74 ? 8.659 5.589 -4.165 1.00 61.97 74 CYS A CA 1
ATOM 587 C C . CYS A 1 74 ? 8.080 5.213 -5.536 1.00 61.97 74 CYS A C 1
ATOM 589 O O . CYS A 1 74 ? 6.916 4.819 -5.599 1.00 61.97 74 CYS A O 1
ATOM 591 N N . ASP A 1 75 ? 8.868 5.304 -6.614 1.00 53.19 75 ASP A N 1
ATOM 592 C CA . ASP A 1 75 ? 8.454 4.835 -7.945 1.00 53.19 75 ASP A CA 1
ATOM 593 C C . ASP A 1 75 ? 8.487 3.303 -8.064 1.00 53.19 75 ASP A C 1
ATOM 595 O O . ASP A 1 75 ? 7.763 2.711 -8.870 1.00 53.19 75 ASP A O 1
ATOM 599 N N . ASP A 1 76 ? 9.244 2.654 -7.183 1.00 51.88 76 ASP A N 1
ATOM 600 C CA . ASP A 1 76 ? 9.250 1.215 -6.991 1.00 51.88 76 ASP A CA 1
ATOM 601 C C . ASP A 1 76 ? 8.192 0.851 -5.948 1.00 51.88 76 ASP A C 1
ATOM 603 O O . ASP A 1 76 ? 8.515 0.540 -4.804 1.00 51.88 76 ASP A O 1
ATOM 607 N N . LYS A 1 77 ? 6.905 0.906 -6.331 1.00 53.09 77 LYS A N 1
ATOM 608 C CA . LYS A 1 77 ? 5.802 0.306 -5.553 1.00 53.09 77 LYS A CA 1
ATOM 609 C C . LYS A 1 77 ? 6.223 -1.108 -5.167 1.00 53.09 77 LYS A C 1
ATOM 611 O O . LYS A 1 77 ? 6.155 -1.938 -6.051 1.00 53.09 77 LYS A O 1
ATOM 616 N N . ASN A 1 78 ? 6.738 -1.349 -3.960 1.00 51.19 78 ASN A N 1
ATOM 617 C CA . ASN A 1 78 ? 7.289 -2.615 -3.454 1.00 51.19 78 ASN A CA 1
ATOM 618 C C . ASN A 1 78 ? 7.976 -3.585 -4.449 1.00 51.19 78 ASN A C 1
ATOM 620 O O . ASN A 1 78 ? 8.160 -4.753 -4.110 1.00 51.19 78 ASN A O 1
ATOM 624 N N . SER A 1 79 ? 8.402 -3.154 -5.640 1.00 53.06 79 SER A N 1
ATOM 625 C CA . SER A 1 79 ? 8.841 -4.023 -6.744 1.00 53.06 79 SER A CA 1
ATOM 626 C C . SER A 1 79 ? 10.102 -4.794 -6.362 1.00 53.06 79 SER A C 1
ATOM 628 O O . SER A 1 79 ? 10.377 -5.876 -6.876 1.00 53.06 79 SER A O 1
ATOM 630 N N . MET A 1 80 ? 10.834 -4.235 -5.398 1.00 51.00 80 MET A N 1
ATOM 631 C CA . MET A 1 80 ? 12.014 -4.800 -4.767 1.00 51.00 80 MET A CA 1
ATOM 632 C C . MET A 1 80 ? 11.708 -5.860 -3.692 1.00 51.00 80 MET A C 1
ATOM 634 O O . MET A 1 80 ? 12.592 -6.649 -3.374 1.00 51.00 80 MET A O 1
ATOM 638 N N . LEU A 1 81 ? 10.497 -5.885 -3.124 1.00 57.91 81 LEU A N 1
ATOM 639 C CA . LEU A 1 81 ? 10.048 -6.865 -2.121 1.00 57.91 81 LEU A CA 1
ATOM 640 C C . LEU A 1 81 ? 9.265 -8.014 -2.764 1.00 57.91 81 LEU A C 1
ATOM 642 O O . LEU A 1 81 ? 9.425 -9.175 -2.394 1.00 57.91 81 LEU A O 1
ATOM 646 N N . CYS A 1 82 ? 8.410 -7.695 -3.731 1.00 67.38 82 CYS A N 1
ATOM 647 C CA . CYS A 1 82 ? 7.702 -8.652 -4.567 1.00 67.38 82 CYS A CA 1
ATOM 648 C C . CYS A 1 82 ? 7.196 -7.958 -5.836 1.00 67.38 82 CYS A C 1
ATOM 650 O O . CYS A 1 82 ? 7.140 -6.733 -5.914 1.00 67.38 82 CYS A O 1
ATOM 652 N N . HIS A 1 83 ? 6.792 -8.733 -6.835 1.00 77.69 83 HIS A N 1
ATOM 653 C CA . HIS A 1 83 ? 6.257 -8.207 -8.087 1.00 77.69 83 HIS A CA 1
ATOM 654 C C . HIS A 1 83 ? 4.767 -8.518 -8.208 1.00 77.69 83 HIS A C 1
ATOM 656 O O . HIS A 1 83 ? 4.269 -9.477 -7.614 1.00 77.69 83 HIS A O 1
ATOM 662 N N . ASP A 1 84 ? 4.064 -7.700 -8.989 1.00 83.88 84 ASP A N 1
ATOM 663 C CA . ASP A 1 84 ? 2.719 -8.040 -9.435 1.00 83.88 84 ASP A CA 1
ATOM 664 C C . ASP A 1 84 ? 2.809 -9.234 -10.393 1.00 83.88 84 ASP A C 1
ATOM 666 O O . ASP A 1 84 ? 3.643 -9.256 -11.301 1.00 83.88 84 ASP A O 1
ATOM 670 N N . VAL A 1 85 ? 1.953 -10.233 -10.178 1.00 90.44 85 VAL A N 1
ATOM 671 C CA . VAL A 1 85 ? 1.808 -11.374 -11.093 1.00 90.44 85 VAL A CA 1
ATOM 672 C C . VAL A 1 85 ? 1.061 -10.930 -12.349 1.00 90.44 85 VAL A C 1
ATOM 674 O O . VAL A 1 85 ? 1.403 -11.329 -13.463 1.00 90.44 85 VAL A O 1
ATOM 677 N N . ALA A 1 86 ? 0.047 -10.079 -12.180 1.00 91.88 86 ALA A N 1
ATOM 678 C CA . ALA A 1 86 ? -0.662 -9.463 -13.288 1.00 91.88 86 ALA A CA 1
ATOM 679 C C . ALA A 1 86 ? 0.152 -8.314 -13.905 1.00 91.88 86 ALA A C 1
ATOM 681 O O . ALA A 1 86 ? 1.058 -7.743 -13.300 1.00 91.88 86 ALA A O 1
ATOM 682 N N . ASN A 1 87 ? -0.191 -7.940 -15.141 1.00 90.25 87 ASN A N 1
ATOM 683 C CA . ASN A 1 87 ? 0.471 -6.826 -15.812 1.00 90.25 87 ASN A CA 1
ATOM 684 C C . ASN A 1 87 ? 0.245 -5.505 -15.049 1.00 90.25 87 ASN A C 1
ATOM 686 O O . ASN A 1 87 ? -0.854 -5.229 -14.563 1.00 90.25 87 ASN A O 1
ATOM 690 N N . ARG A 1 88 ? 1.271 -4.645 -15.045 1.00 82.38 88 ARG A N 1
ATOM 691 C CA . ARG A 1 88 ? 1.253 -3.297 -14.459 1.00 82.38 88 ARG A CA 1
ATOM 692 C C . ARG A 1 88 ? -0.012 -2.495 -14.784 1.00 82.38 88 ARG A C 1
ATOM 694 O O . ARG A 1 88 ? -0.588 -1.903 -13.877 1.00 82.38 88 ARG A O 1
ATOM 701 N N . LEU A 1 89 ? -0.445 -2.457 -16.047 1.00 86.06 89 LEU A N 1
ATOM 702 C CA . LEU A 1 89 ? -1.626 -1.686 -16.459 1.00 86.06 89 LEU A CA 1
ATOM 703 C C . LEU A 1 89 ? -2.907 -2.230 -15.822 1.00 86.06 89 LEU A C 1
ATOM 705 O O . LEU A 1 89 ? -3.768 -1.459 -15.403 1.00 86.06 89 LEU A O 1
ATOM 709 N N . THR A 1 90 ? -3.009 -3.554 -15.696 1.00 91.38 90 THR A N 1
ATOM 710 C CA . THR A 1 90 ? -4.128 -4.214 -15.022 1.00 91.38 90 THR A CA 1
ATOM 711 C C . THR A 1 90 ? -4.158 -3.807 -13.557 1.00 91.38 90 THR A C 1
ATOM 713 O O . THR A 1 90 ? -5.148 -3.226 -13.121 1.00 91.38 90 THR A O 1
ATOM 716 N N . CYS A 1 91 ? -3.058 -3.991 -12.822 1.00 87.50 91 CYS A N 1
ATOM 717 C CA . CYS A 1 91 ? -3.003 -3.633 -11.405 1.00 87.50 91 CYS A CA 1
ATOM 718 C C . CYS A 1 91 ? -3.235 -2.136 -11.158 1.00 87.50 91 CYS A C 1
ATOM 720 O O . CYS A 1 91 ? -3.940 -1.779 -10.219 1.00 87.50 91 CYS A O 1
ATOM 722 N N . GLN A 1 92 ? -2.740 -1.254 -12.033 1.00 83.19 92 GLN A N 1
ATOM 723 C CA . GLN A 1 92 ? -3.049 0.179 -11.975 1.00 83.19 92 GLN A CA 1
ATOM 724 C C . GLN A 1 92 ? -4.545 0.466 -12.154 1.00 83.19 92 GLN A C 1
ATOM 726 O O . GLN A 1 92 ? -5.092 1.284 -11.418 1.00 83.19 92 GLN A O 1
ATOM 731 N N . SER A 1 93 ? -5.211 -0.208 -13.097 1.00 88.88 93 SER A N 1
ATOM 732 C CA . SER A 1 93 ? -6.641 -0.001 -13.366 1.00 88.88 93 SER A CA 1
ATOM 733 C C . SER A 1 93 ? -7.560 -0.483 -12.239 1.00 88.88 93 SER A C 1
ATOM 735 O O . SER A 1 93 ? -8.662 0.038 -12.101 1.00 88.88 93 SER A O 1
ATOM 737 N N . VAL A 1 94 ? -7.103 -1.441 -11.422 1.00 89.06 94 VAL A N 1
ATOM 738 C CA . VAL A 1 94 ? -7.886 -2.035 -10.325 1.00 89.06 94 VAL A CA 1
ATOM 739 C C . VAL A 1 94 ? -7.350 -1.694 -8.929 1.00 89.06 94 VAL A C 1
ATOM 741 O O . VAL A 1 94 ? -7.794 -2.265 -7.936 1.00 89.06 94 VAL A O 1
ATOM 744 N N . GLN A 1 95 ? -6.413 -0.750 -8.808 1.00 84.06 95 GLN A N 1
ATOM 745 C CA . GLN A 1 95 ? -5.757 -0.434 -7.529 1.00 84.06 95 GLN A CA 1
ATOM 746 C C . GLN A 1 95 ? -6.729 0.053 -6.437 1.00 84.06 95 GLN A C 1
ATOM 748 O O . GLN A 1 95 ? -6.488 -0.136 -5.249 1.00 84.06 95 GLN A O 1
ATOM 753 N N . ASN A 1 96 ? -7.865 0.640 -6.816 1.00 84.25 96 ASN A N 1
ATOM 754 C CA . ASN A 1 96 ? -8.920 1.042 -5.882 1.00 84.25 96 ASN A CA 1
ATOM 755 C C . ASN A 1 96 ? -9.592 -0.154 -5.182 1.00 84.25 96 ASN A C 1
ATOM 757 O O . ASN A 1 96 ? -10.228 0.030 -4.147 1.00 84.25 96 ASN A O 1
ATOM 761 N N . TYR A 1 97 ? -9.441 -1.369 -5.714 1.00 86.69 97 TYR A N 1
ATOM 762 C CA . TYR A 1 97 ? -9.961 -2.593 -5.111 1.00 86.69 97 TYR A CA 1
ATOM 763 C C . TYR A 1 97 ? -8.999 -3.250 -4.136 1.00 86.69 97 TYR A C 1
ATOM 765 O O . TYR A 1 97 ? -9.398 -4.238 -3.528 1.00 86.69 97 TYR A O 1
ATOM 773 N N . CYS A 1 98 ? -7.777 -2.726 -3.948 1.00 80.06 98 CYS A N 1
ATOM 774 C CA . CYS A 1 98 ? -6.810 -3.320 -3.030 1.00 80.06 98 CYS A CA 1
ATOM 775 C C . CYS A 1 98 ? -7.490 -3.633 -1.691 1.00 80.06 98 CYS A C 1
ATOM 777 O O . CYS A 1 98 ? -7.588 -4.800 -1.318 1.00 80.06 98 CYS A O 1
ATOM 779 N N . ASN A 1 99 ? -8.069 -2.638 -1.018 1.00 76.19 99 ASN A N 1
ATOM 780 C CA . ASN A 1 99 ? -8.721 -2.811 0.289 1.00 76.19 99 ASN A CA 1
ATOM 781 C C . ASN A 1 99 ? -10.206 -3.208 0.206 1.00 76.19 99 ASN A C 1
ATOM 783 O O . ASN A 1 99 ? -10.923 -3.112 1.200 1.00 76.19 99 ASN A O 1
ATOM 787 N N . SER A 1 100 ? -10.690 -3.634 -0.964 1.00 81.31 100 SER A N 1
ATOM 788 C CA . SER A 1 100 ? -12.026 -4.218 -1.060 1.00 81.31 100 SER A CA 1
ATOM 789 C C . SER A 1 100 ? -12.006 -5.607 -0.449 1.00 81.31 100 SER A C 1
ATOM 791 O O . SER A 1 100 ? -11.164 -6.415 -0.826 1.00 81.31 100 SER A O 1
ATOM 793 N N . VAL A 1 101 ? -12.950 -5.900 0.442 1.00 79.31 101 VAL A N 1
ATOM 794 C CA . VAL A 1 101 ? -13.037 -7.209 1.099 1.00 79.31 101 VAL A CA 1
ATOM 795 C C . VAL A 1 101 ? -13.208 -8.332 0.071 1.00 79.31 101 VAL A C 1
ATOM 797 O O . VAL A 1 101 ? -12.490 -9.323 0.133 1.00 79.31 101 VAL A O 1
ATOM 800 N N . ASP A 1 102 ? -14.061 -8.131 -0.937 1.00 83.56 102 ASP A N 1
ATOM 801 C CA . ASP A 1 102 ? -14.347 -9.137 -1.973 1.00 83.56 102 ASP A CA 1
ATOM 802 C C . ASP A 1 102 ? -13.140 -9.458 -2.863 1.00 83.56 102 ASP A C 1
ATOM 804 O O . ASP A 1 102 ? -13.016 -10.559 -3.396 1.00 83.56 102 ASP A O 1
ATOM 808 N N . PHE A 1 103 ? -12.246 -8.484 -3.046 1.00 84.44 103 PHE A N 1
ATOM 809 C CA . PHE A 1 103 ? -11.091 -8.605 -3.935 1.00 84.44 103 PHE A CA 1
ATOM 810 C C . PHE A 1 103 ? -9.778 -8.692 -3.166 1.00 84.44 103 PHE A C 1
ATOM 812 O O . PHE A 1 103 ? -8.720 -8.749 -3.785 1.00 84.44 103 PHE A O 1
ATOM 819 N N . TYR A 1 104 ? -9.822 -8.714 -1.836 1.00 81.19 104 TYR A N 1
ATOM 820 C CA . TYR A 1 104 ? -8.641 -8.564 -1.005 1.00 81.19 104 TYR A CA 1
ATOM 821 C C . TYR A 1 104 ? -7.594 -9.636 -1.317 1.00 81.19 104 TYR A C 1
ATOM 823 O O . TYR A 1 104 ? -6.443 -9.309 -1.611 1.00 81.19 104 TYR A O 1
ATOM 831 N N . ASP A 1 105 ? -7.997 -10.906 -1.338 1.00 82.62 105 ASP A N 1
ATOM 832 C CA . ASP A 1 105 ? -7.099 -12.028 -1.621 1.00 82.62 105 ASP A CA 1
ATOM 833 C C . ASP A 1 105 ? -6.590 -12.001 -3.060 1.00 82.62 105 ASP A C 1
ATOM 835 O O . ASP A 1 105 ? -5.390 -12.141 -3.298 1.00 82.62 105 ASP A O 1
ATOM 839 N N . LEU A 1 106 ? -7.480 -11.741 -4.023 1.00 86.88 106 LEU A N 1
ATOM 840 C CA . LEU A 1 106 ? -7.117 -11.636 -5.435 1.00 86.88 106 LEU A CA 1
ATOM 841 C C . LEU A 1 106 ? -6.078 -10.533 -5.656 1.00 86.88 106 LEU A C 1
ATOM 843 O O . LEU A 1 106 ? -5.067 -10.752 -6.315 1.00 86.88 106 LEU A O 1
ATOM 847 N N . MET A 1 107 ? -6.301 -9.362 -5.068 1.00 86.06 107 MET A N 1
ATOM 848 C CA . MET A 1 107 ? -5.397 -8.222 -5.161 1.00 86.06 107 MET A CA 1
ATOM 849 C C . MET A 1 107 ? -4.073 -8.495 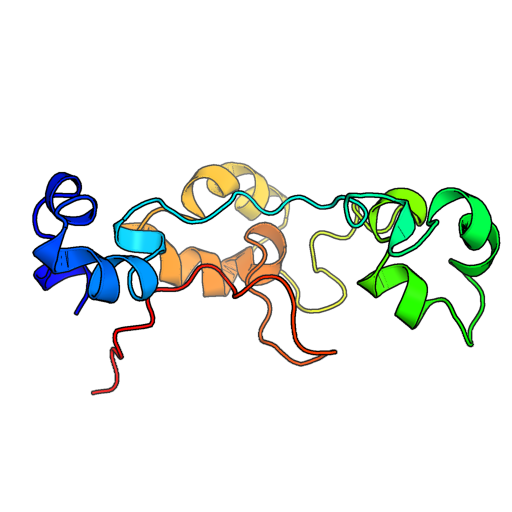-4.440 1.00 86.06 107 MET A C 1
ATOM 851 O O . MET A 1 107 ? -3.023 -8.096 -4.931 1.00 86.06 107 MET A O 1
ATOM 855 N N . SER A 1 108 ? -4.097 -9.232 -3.326 1.00 83.00 108 SER A N 1
ATOM 856 C CA . SER A 1 108 ? -2.885 -9.665 -2.616 1.00 83.00 108 SER A CA 1
ATOM 857 C C . SER A 1 108 ? -2.060 -10.673 -3.411 1.00 83.00 108 SER A C 1
ATOM 859 O O . SER A 1 108 ? -0.846 -10.694 -3.274 1.00 83.00 108 SER A O 1
ATOM 861 N N . GLN A 1 109 ? -2.696 -11.504 -4.238 1.00 85.56 109 GLN A N 1
ATOM 862 C CA . GLN A 1 109 ? -2.012 -12.505 -5.059 1.00 85.56 109 GLN A CA 1
ATOM 863 C C . GLN A 1 109 ? -1.526 -11.931 -6.392 1.00 85.56 109 GLN A C 1
ATOM 865 O O . GLN A 1 109 ? -0.415 -12.217 -6.825 1.00 85.56 109 GLN A O 1
ATOM 870 N N . GLN A 1 110 ? -2.365 -11.140 -7.062 1.00 90.06 110 GLN A N 1
ATOM 871 C CA . GLN A 1 110 ? -2.111 -10.679 -8.429 1.00 90.06 110 GLN A CA 1
ATOM 872 C C . GLN A 1 110 ? -1.390 -9.338 -8.485 1.00 90.06 110 GLN A C 1
ATOM 874 O O . GLN A 1 110 ? -0.616 -9.096 -9.407 1.00 90.06 110 GLN A O 1
ATOM 879 N N . CYS A 1 111 ? -1.641 -8.483 -7.497 1.00 86.88 111 CYS A N 1
ATOM 880 C CA . CYS A 1 111 ? -1.194 -7.098 -7.461 1.00 86.88 111 CYS A CA 1
ATOM 881 C C . CYS A 1 111 ? -0.524 -6.774 -6.120 1.00 86.88 111 CYS A C 1
ATOM 883 O O . CYS A 1 111 ? -0.705 -5.686 -5.576 1.00 86.88 111 CYS A O 1
ATOM 885 N N . ALA A 1 112 ? 0.206 -7.741 -5.554 1.00 80.12 112 ALA A N 1
ATOM 886 C CA . ALA A 1 112 ? 0.835 -7.643 -4.240 1.00 80.12 112 ALA A CA 1
ATOM 887 C C . ALA A 1 112 ? 1.714 -6.393 -4.107 1.00 80.12 112 ALA A C 1
ATOM 889 O O . ALA A 1 112 ? 1.685 -5.708 -3.089 1.00 80.12 112 ALA A O 1
ATOM 890 N N . SER A 1 113 ? 2.463 -6.066 -5.155 1.00 75.44 113 SER A N 1
ATOM 891 C CA . SER A 1 113 ? 3.351 -4.913 -5.192 1.00 75.44 113 SER A CA 1
ATOM 892 C C . SER A 1 113 ? 2.544 -3.616 -5.281 1.00 75.44 113 SER A C 1
ATOM 894 O O . SER A 1 113 ? 2.709 -2.706 -4.466 1.00 75.44 113 SER A O 1
ATOM 896 N N . THR A 1 114 ? 1.564 -3.575 -6.192 1.00 78.62 114 THR A N 1
ATOM 897 C CA . THR A 1 114 ? 0.650 -2.437 -6.363 1.00 78.62 114 THR A CA 1
ATOM 898 C C . THR A 1 114 ? -0.202 -2.154 -5.123 1.00 78.62 114 THR A C 1
ATOM 900 O O . THR A 1 114 ? -0.455 -0.988 -4.822 1.00 78.62 114 THR A O 1
ATOM 903 N N . CYS A 1 115 ? -0.626 -3.191 -4.403 1.00 78.44 115 CYS A N 1
ATOM 904 C CA . CYS A 1 115 ? -1.435 -3.099 -3.190 1.00 78.44 115 CYS A CA 1
ATOM 905 C C . CYS A 1 115 ? -0.617 -3.051 -1.904 1.00 78.44 115 CYS A C 1
ATOM 907 O O . CYS A 1 115 ? -1.206 -3.033 -0.823 1.00 78.44 115 CYS A O 1
ATOM 909 N N . ASN A 1 116 ? 0.713 -3.020 -2.008 1.00 70.75 116 ASN A N 1
ATOM 910 C CA . ASN A 1 116 ? 1.614 -2.940 -0.868 1.00 70.75 116 ASN A CA 1
ATOM 911 C C . ASN A 1 116 ? 1.449 -4.115 0.129 1.00 70.75 116 ASN A C 1
ATOM 913 O O . ASN A 1 116 ? 1.343 -3.926 1.337 1.00 70.75 116 ASN A O 1
ATOM 917 N N . ARG A 1 117 ? 1.397 -5.344 -0.393 1.00 75.94 117 ARG A N 1
ATOM 918 C CA . ARG A 1 117 ? 1.170 -6.610 0.336 1.00 75.94 117 ARG A CA 1
ATOM 919 C C . ARG A 1 117 ? 2.261 -7.643 0.109 1.00 75.94 117 ARG A C 1
ATOM 921 O O . ARG A 1 117 ? 2.005 -8.846 0.150 1.00 75.94 117 ARG A O 1
ATOM 928 N N . CYS A 1 118 ? 3.475 -7.190 -0.168 1.00 68.94 118 CYS A N 1
ATOM 929 C CA . CYS A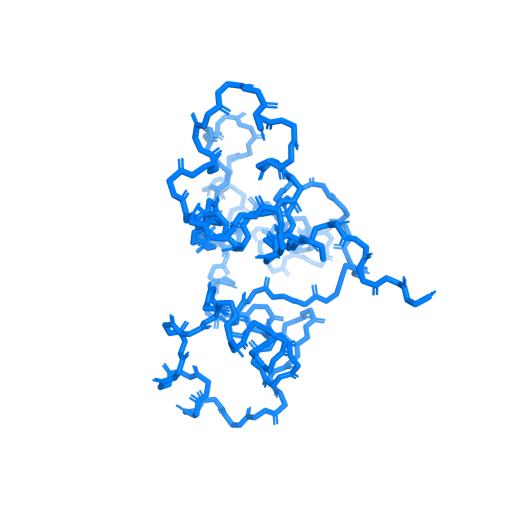 1 118 ? 4.589 -8.113 -0.285 1.00 68.94 118 CYS A CA 1
ATOM 930 C C . CYS A 1 118 ? 4.827 -8.821 1.057 1.00 68.94 118 CYS A C 1
ATOM 932 O O . CYS A 1 118 ? 4.776 -8.159 2.095 1.00 68.94 118 CYS A O 1
ATOM 934 N N . PRO A 1 119 ? 5.043 -10.148 1.057 1.00 58.84 119 PRO A N 1
ATOM 935 C CA . PRO A 1 119 ? 5.279 -10.887 2.286 1.00 58.84 119 PRO A CA 1
ATOM 936 C C . PRO A 1 119 ? 6.521 -10.357 3.012 1.00 58.84 119 PRO A C 1
ATOM 938 O O . PRO A 1 119 ? 7.532 -10.049 2.379 1.00 58.84 119 PRO A O 1
ATOM 941 N N . ASP A 1 120 ? 6.434 -10.269 4.342 1.00 54.03 120 ASP A N 1
ATOM 942 C CA . ASP A 1 120 ? 7.514 -9.808 5.219 1.00 54.03 120 ASP A CA 1
ATOM 943 C C . ASP A 1 120 ? 8.746 -10.725 5.083 1.00 54.03 120 ASP A C 1
ATOM 945 O O . ASP A 1 120 ? 8.836 -11.778 5.714 1.00 54.03 120 ASP A O 1
ATOM 949 N N . GLY A 1 121 ? 9.694 -10.327 4.232 1.00 45.44 121 GLY A N 1
ATOM 950 C CA . GLY A 1 121 ? 10.991 -10.985 4.040 1.00 45.44 121 GLY A CA 1
ATOM 951 C C . GLY A 1 121 ? 12.200 -10.074 4.278 1.00 45.44 121 GLY A C 1
ATOM 952 O O . GLY A 1 121 ? 13.326 -10.562 4.299 1.00 45.44 121 GLY A O 1
ATOM 953 N N . TYR A 1 122 ? 11.992 -8.772 4.496 1.00 40.81 122 TYR A N 1
ATOM 954 C CA . TYR A 1 122 ? 13.058 -7.805 4.765 1.00 40.81 122 TYR A CA 1
ATOM 955 C C . TYR A 1 122 ? 12.639 -6.841 5.881 1.00 40.81 122 TYR A C 1
ATOM 957 O O . TYR A 1 122 ? 11.733 -6.041 5.693 1.00 40.81 122 TYR A O 1
ATOM 965 N N . GLY A 1 123 ? 13.317 -6.933 7.032 1.00 40.69 123 GLY A N 1
ATOM 966 C CA . GLY A 1 123 ? 13.438 -5.844 8.014 1.00 40.69 123 GLY A CA 1
ATOM 967 C C . GLY A 1 123 ? 12.140 -5.401 8.692 1.00 40.69 123 GLY A C 1
ATOM 968 O O . GLY A 1 123 ? 11.504 -4.437 8.287 1.00 40.69 123 GLY A O 1
ATOM 969 N N . GLY A 1 124 ? 11.770 -6.089 9.770 1.00 36.22 124 GLY A N 1
ATOM 970 C CA . GLY A 1 124 ? 10.527 -5.855 10.494 1.00 36.22 124 GLY A CA 1
ATOM 971 C C . GLY A 1 124 ? 10.305 -4.444 11.060 1.00 36.22 124 GLY A C 1
ATOM 972 O O . GLY A 1 124 ? 11.219 -3.673 11.345 1.00 36.22 124 GLY A O 1
ATOM 973 N N . THR A 1 125 ? 9.025 -4.212 11.358 1.00 40.22 125 THR A N 1
ATOM 974 C CA . THR A 1 125 ? 8.479 -3.215 12.291 1.00 40.22 125 THR A CA 1
ATOM 975 C C . THR A 1 125 ? 8.651 -1.748 11.879 1.00 40.22 125 THR A C 1
ATOM 977 O O . THR A 1 125 ? 9.602 -1.086 12.275 1.00 40.22 125 THR A O 1
ATOM 980 N N . ILE A 1 126 ? 7.695 -1.219 11.107 1.00 42.75 126 ILE A N 1
ATOM 981 C CA . ILE A 1 126 ? 6.702 -0.192 11.503 1.00 42.75 126 ILE A CA 1
ATOM 982 C C . ILE A 1 126 ? 5.739 -0.044 10.313 1.00 42.75 126 ILE A C 1
ATOM 984 O O . ILE A 1 126 ? 6.149 0.327 9.222 1.00 42.75 126 ILE A O 1
ATOM 988 N N . GLY A 1 127 ? 4.467 -0.369 10.535 1.00 44.72 127 GLY A N 1
ATOM 989 C CA . GLY A 1 127 ? 3.432 -0.450 9.503 1.00 44.72 127 GLY A CA 1
ATOM 990 C C . GLY A 1 127 ? 2.903 -1.872 9.430 1.00 44.72 127 GLY A C 1
ATOM 991 O O . GLY A 1 127 ? 3.245 -2.616 8.519 1.00 44.72 127 GLY A O 1
ATOM 992 N N . GLY A 1 128 ? 2.138 -2.288 10.446 1.00 48.50 128 GLY A N 1
ATOM 993 C CA . GLY A 1 128 ? 1.463 -3.582 10.409 1.00 48.50 128 GLY A CA 1
ATOM 994 C C . GLY A 1 128 ? 0.683 -3.673 9.105 1.00 48.50 128 GLY A C 1
ATOM 995 O O . GLY A 1 128 ? -0.172 -2.827 8.860 1.00 48.50 128 GLY A O 1
ATOM 996 N N . GLY A 1 129 ? 1.043 -4.628 8.244 1.00 60.22 129 GLY A N 1
ATOM 997 C CA . GLY A 1 129 ? 0.380 -4.784 6.956 1.00 60.22 129 GLY A CA 1
ATOM 998 C C . GLY A 1 129 ? -1.127 -4.829 7.172 1.00 60.22 129 GLY A C 1
ATOM 999 O O . GLY A 1 129 ? -1.589 -5.590 8.023 1.00 60.22 129 GLY A O 1
ATOM 1000 N N . CYS A 1 130 ? -1.867 -3.990 6.440 1.00 68.31 130 CYS A N 1
ATOM 1001 C CA . CYS A 1 130 ? -3.322 -4.071 6.332 1.00 68.31 130 CYS A CA 1
ATOM 1002 C C . CYS A 1 130 ? -3.664 -5.546 6.122 1.00 68.31 130 CYS A C 1
ATOM 1004 O O . CYS A 1 130 ? -3.160 -6.125 5.169 1.00 68.31 130 CYS A O 1
ATOM 1006 N N . ARG A 1 131 ? -4.367 -6.181 7.065 1.00 68.88 131 ARG A N 1
ATOM 1007 C CA . ARG A 1 131 ? -4.782 -7.590 7.000 1.00 68.88 131 ARG A CA 1
ATOM 1008 C C . ARG A 1 131 ? -5.870 -7.867 8.026 1.00 68.88 131 ARG A C 1
ATOM 1010 O O . ARG A 1 131 ? -5.876 -7.273 9.104 1.00 68.88 131 ARG A O 1
ATOM 1017 N N . ASP A 1 132 ? -6.738 -8.817 7.705 1.00 67.81 132 ASP A N 1
ATOM 1018 C CA . ASP A 1 132 ? -7.674 -9.392 8.664 1.00 67.81 132 ASP A CA 1
ATOM 1019 C C . ASP A 1 132 ? -6.972 -10.564 9.374 1.00 67.81 132 ASP A C 1
ATOM 1021 O O . ASP A 1 132 ? -6.755 -11.638 8.822 1.00 67.81 132 ASP A O 1
ATOM 1025 N N . HIS A 1 133 ? -6.544 -10.329 10.611 1.00 59.31 133 HIS A N 1
ATOM 1026 C CA . HIS A 1 133 ? -5.798 -11.256 11.461 1.00 59.31 133 HIS A CA 1
ATOM 1027 C C . HIS A 1 133 ? -6.643 -12.359 12.089 1.00 59.31 133 HIS A C 1
ATOM 1029 O O . HIS A 1 133 ? -6.078 -13.271 12.705 1.00 59.31 133 HIS A O 1
ATOM 1035 N N . ALA A 1 134 ? -7.966 -12.300 11.947 1.00 54.56 134 ALA A N 1
ATOM 1036 C CA . ALA A 1 134 ? -8.874 -13.296 12.487 1.00 54.56 134 ALA A CA 1
ATOM 1037 C C . ALA A 1 134 ? -8.824 -14.588 11.655 1.00 54.56 134 ALA A C 1
ATOM 1039 O O . ALA A 1 134 ? -9.797 -14.938 10.993 1.00 54.56 134 ALA A O 1
ATOM 1040 N N . ARG A 1 135 ? -7.657 -15.247 11.703 1.00 46.66 135 ARG A N 1
ATOM 1041 C CA . ARG A 1 135 ? -7.338 -16.626 11.336 1.00 46.66 135 ARG A CA 1
ATOM 1042 C C . ARG A 1 135 ? -8.482 -17.330 10.611 1.00 46.66 135 ARG A C 1
ATOM 1044 O O . ARG A 1 135 ? -9.248 -18.063 11.231 1.00 46.66 135 ARG A O 1
ATOM 1051 N N . ASP A 1 136 ? -8.523 -17.175 9.295 1.00 40.97 136 ASP A N 1
ATOM 1052 C CA . ASP A 1 136 ? -8.984 -18.260 8.439 1.00 40.97 136 ASP A CA 1
ATOM 1053 C C . ASP A 1 136 ? -7.804 -19.247 8.322 1.00 40.97 136 ASP A C 1
ATOM 1055 O O . ASP A 1 136 ? -7.120 -19.338 7.309 1.00 40.97 136 ASP A O 1
ATOM 1059 N N . VAL A 1 137 ? -7.496 -19.933 9.430 1.00 37.28 137 VAL A N 1
ATOM 1060 C CA . VAL A 1 137 ? -6.876 -21.259 9.351 1.00 37.28 137 VAL A CA 1
ATOM 1061 C C . VAL A 1 137 ? -8.031 -22.225 9.528 1.00 37.28 137 VAL A C 1
ATOM 1063 O O . VAL A 1 137 ? -8.766 -22.120 10.515 1.00 37.28 137 VAL A O 1
ATOM 1066 N N . GLY A 1 138 ? -8.217 -23.089 8.531 1.00 34.25 138 GLY A N 1
ATOM 1067 C CA . GLY A 1 138 ? -9.031 -24.290 8.681 1.00 34.25 138 GLY A CA 1
ATOM 1068 C C . GLY A 1 138 ? -8.573 -25.141 9.858 1.00 34.25 138 GLY A C 1
ATOM 1069 O O . GLY A 1 138 ? -7.383 -25.042 10.242 1.00 34.25 138 GLY A O 1
#

Radius of gyration: 17.17 Å; chains: 1; bounding box: 49×40×39 Å

Foldseek 3Di:
DLCVCPVDLVVLPDPVCVVQVVQACLSNVVADQDDQAADPPCVVPVLVVCLVCCPPPVCVLVCCVHPCPSSVVPVQLCVVLDAAQADPVVCVVCLVCCSPPVCVVVCCRRVVSSSVNRPPPDDDDDRDDRDNNPDPPD

Organism: NCBI:txid358040

Sequence (138 aa):
RCLKAFDMKEKCWLLENRKEMLECQVTCGTCDNFSCQNPFPENVVNCTSLQPQCDDPSFSQFMKEKCPYTCGRCDDKNSMLCHDVANRLTCQSVQNYCNSVDFYDLMSQQCASTCNRCPDGYGGTIGGGCRDHARDVG

Secondary structure (DSSP, 8-state):
-HHHHTSSGGGGGSGGGHHHHHHBTTTTT-PPPP-----SSTTS--HHHHGGGGG-TTTHHHHHHH-TTTTTTTSSSSTTT---SS-HHHHHHTGGGTT-TTTHHHHHHHSTTTTT---S-S---SS--S-B-S----

pLDDT: mean 71.79, std 14.54, range [34.25, 94.0]

InterPro domains:
  IPR003582 ShKT domain [PF01549] (35-74)
  IPR003582 ShKT domain [PF01549] (82-118)
  IPR003582 ShKT domain [PS51670] (36-74)
  IPR003582 ShKT domain [PS51670] (82-118)
  IPR003582 ShKT domain [SM00254] (35-75)
  IPR003582 ShKT domain [SM00254] (81-119)